Protein AF-A0A945W1H7-F1 (afdb_monomer)

Radius of gyration: 11.63 Å; Cα contacts (8 Å, |Δi|>4): 80; chains: 1; bounding box: 26×20×31 Å

Sequence (60 aa):
MGILNVTPDSFYDGGKYFGIDDALNRARKMIDDGADIIDIGGESTRPNSNCVSVEEEIKR

pLDDT: mean 87.06, std 11.2, range [58.47, 97.81]

Nearest PDB structures (foldseek):
  3tzf-assembly1_A  TM=9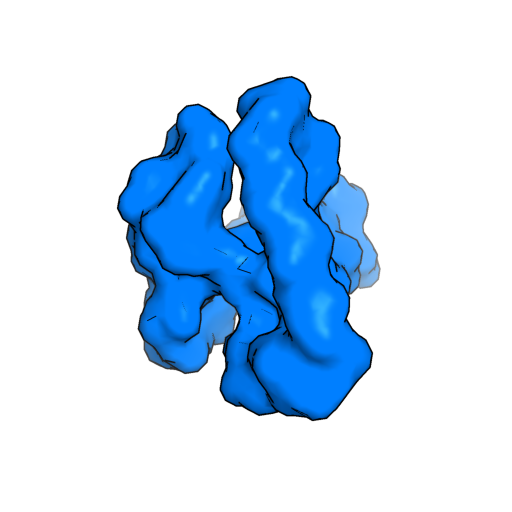.494E-01  e=8.538E-05  Yersinia pestis
  8scd-assembly1_A-2  TM=9.235E-01  e=1.392E-04  uncultured bacterium
  6pz2-assembly1_A-2  TM=8.337E-01  e=6.021E-05  Clostridioides difficile
  5vis-assembly1_A  TM=8.000E-01  e=5.236E-05  soil metagenome
  6omz-assembly1_A  TM=8.088E-01  e=4.897E-04  Mycolicibacterium smegmatis MKD8

Secondary structure (DSSP, 8-state):
-EEEE--TT-TTTTTTT-SHHHHHHHHHHHHHTT-S-EEEESS--STTPPP--HHHHHH-

Mean predicted aligned error: 4.47 Å

Foldseek 3Di:
DAEQELECPDPPCNNQCVDPVSSVVVVVVCVVVPDPDYHYWDADPDPPGDDDDPVNRVVD

Solvent-accessible surface area (backbone atoms only — not comparable to full-atom values): 3610 Å² total; per-residue (Å²): 104,37,82,48,61,32,18,74,74,33,90,89,65,66,22,67,30,44,48,70,70,42,36,52,53,49,52,52,50,38,46,76,74,66,33,87,42,76,49,74,39,40,68,63,88,55,92,90,52,74,86,73,54,72,71,58,35,74,72,85

Structure (mmCIF, N/CA/C/O backbone):
data_AF-A0A945W1H7-F1
#
_entry.id   AF-A0A945W1H7-F1
#
loop_
_atom_site.group_PDB
_atom_site.id
_atom_site.type_symbol
_atom_site.label_atom_id
_atom_site.label_alt_id
_atom_site.label_comp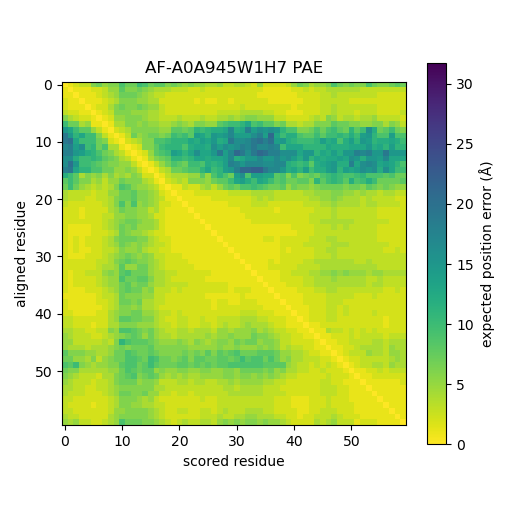_id
_atom_site.label_asym_id
_atom_site.label_entity_id
_atom_site.label_seq_id
_atom_site.pdbx_PDB_ins_code
_atom_site.Cartn_x
_atom_site.Cartn_y
_atom_site.Cartn_z
_atom_site.occupancy
_atom_site.B_iso_or_equiv
_atom_site.auth_seq_id
_atom_site.auth_comp_id
_atom_site.auth_asym_id
_atom_site.auth_atom_id
_atom_site.pdbx_PDB_model_num
ATOM 1 N N . MET A 1 1 ? -11.675 -3.988 3.622 1.00 86.88 1 MET A N 1
ATOM 2 C CA . MET A 1 1 ? -10.433 -4.211 2.848 1.00 86.88 1 MET A CA 1
ATOM 3 C C . MET A 1 1 ? -9.830 -2.863 2.476 1.00 86.88 1 MET A C 1
ATOM 5 O O . MET A 1 1 ? -10.518 -2.077 1.836 1.00 86.88 1 MET A O 1
ATOM 9 N N . GLY A 1 2 ? -8.607 -2.572 2.919 1.00 93.06 2 GLY A N 1
ATOM 10 C CA . GLY A 1 2 ? -7.842 -1.372 2.560 1.00 93.06 2 GLY A CA 1
ATOM 11 C C . GLY A 1 2 ? -6.723 -1.704 1.572 1.00 93.06 2 GLY A C 1
ATOM 12 O O . GLY A 1 2 ? -6.205 -2.812 1.604 1.00 93.06 2 GLY A O 1
ATOM 13 N N . ILE A 1 3 ? -6.364 -0.759 0.701 1.00 92.62 3 ILE A N 1
ATOM 14 C CA . ILE A 1 3 ? -5.266 -0.905 -0.271 1.00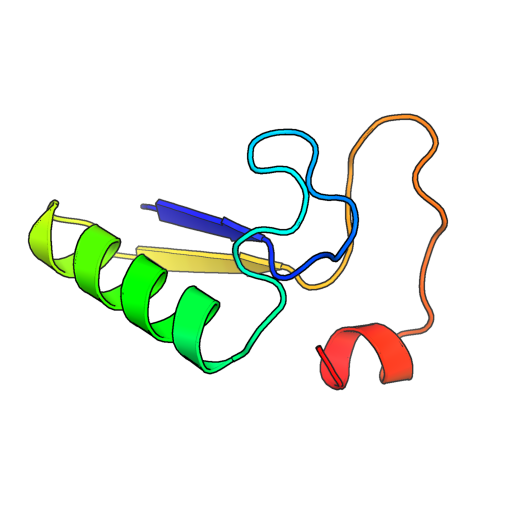 92.62 3 ILE A CA 1
ATOM 15 C C . ILE A 1 3 ? -4.143 0.054 0.126 1.00 92.62 3 ILE A C 1
ATOM 17 O O . ILE A 1 3 ? -4.390 1.256 0.272 1.00 92.62 3 ILE A O 1
ATOM 21 N N . LEU A 1 4 ? -2.930 -0.470 0.296 1.00 91.94 4 LEU A N 1
ATOM 22 C CA . LEU A 1 4 ? -1.728 0.265 0.676 1.00 91.94 4 LEU A CA 1
ATOM 23 C C . LEU A 1 4 ? -0.627 0.055 -0.372 1.00 91.94 4 LEU A C 1
ATOM 25 O O . LEU A 1 4 ? 0.039 -0.973 -0.396 1.00 91.94 4 LEU A O 1
ATOM 29 N N . ASN A 1 5 ? -0.407 1.057 -1.219 1.00 90.44 5 ASN A N 1
ATOM 30 C CA . ASN A 1 5 ? 0.647 1.006 -2.231 1.00 90.44 5 ASN A CA 1
ATOM 31 C C . ASN A 1 5 ? 1.949 1.588 -1.669 1.00 90.44 5 ASN A C 1
ATOM 33 O O . ASN A 1 5 ? 2.005 2.773 -1.336 1.00 90.44 5 ASN A O 1
ATOM 37 N N . VAL A 1 6 ? 3.000 0.773 -1.610 1.00 89.94 6 VAL A N 1
ATOM 38 C CA . VAL A 1 6 ? 4.356 1.162 -1.187 1.00 89.94 6 VAL A CA 1
ATOM 39 C C . VAL A 1 6 ? 5.196 1.423 -2.438 1.00 89.94 6 VAL A C 1
ATOM 41 O O . VAL A 1 6 ? 6.184 0.764 -2.744 1.00 89.94 6 VAL A O 1
ATOM 44 N N . THR A 1 7 ? 4.746 2.399 -3.224 1.00 85.38 7 THR A N 1
ATOM 45 C CA . THR A 1 7 ? 5.362 2.783 -4.501 1.00 85.38 7 THR A CA 1
ATOM 46 C C . THR A 1 7 ? 5.776 4.252 -4.444 1.00 85.38 7 THR A C 1
ATOM 48 O O . THR A 1 7 ? 4.965 5.071 -4.001 1.00 85.38 7 THR A O 1
ATOM 51 N N . PRO A 1 8 ? 6.964 4.638 -4.939 1.00 74.44 8 PRO A N 1
ATOM 52 C CA . PRO A 1 8 ? 7.420 6.031 -4.905 1.00 74.44 8 PRO A CA 1
ATOM 53 C C . PRO A 1 8 ? 6.603 6.951 -5.827 1.00 74.44 8 PRO A C 1
ATOM 55 O O . PRO A 1 8 ? 6.681 8.170 -5.726 1.00 74.44 8 PRO A O 1
ATOM 58 N N . ASP A 1 9 ? 5.817 6.375 -6.733 1.00 67.81 9 ASP A N 1
ATOM 59 C CA . ASP A 1 9 ? 5.062 7.057 -7.775 1.00 67.81 9 ASP A CA 1
ATOM 60 C C . ASP A 1 9 ? 3.550 6.777 -7.693 1.00 67.81 9 ASP A C 1
ATOM 62 O O . ASP A 1 9 ? 2.846 6.818 -8.707 1.00 67.81 9 ASP A O 1
ATOM 66 N N . SER A 1 10 ? 3.049 6.486 -6.485 1.00 60.81 10 SER A N 1
ATOM 67 C CA . SER A 1 10 ? 1.625 6.225 -6.235 1.00 60.81 10 SER A CA 1
ATOM 68 C C . SER A 1 10 ? 0.764 7.364 -6.786 1.00 60.81 10 SER A C 1
ATOM 70 O O . SER A 1 10 ? 0.930 8.533 -6.435 1.00 60.81 10 SER A O 1
ATOM 72 N N . PHE A 1 11 ? -0.186 7.014 -7.655 1.00 58.47 11 PHE A N 1
ATOM 73 C CA . PHE A 1 11 ? -1.050 7.974 -8.345 1.00 58.47 11 PHE A CA 1
ATOM 74 C C . PHE A 1 11 ? -2.010 8.708 -7.393 1.00 58.47 11 PHE A C 1
ATOM 76 O O . PHE A 1 11 ? -2.406 9.837 -7.671 1.00 58.47 11 PHE A O 1
ATOM 83 N N . TYR A 1 12 ? -2.389 8.075 -6.278 1.00 59.94 12 TYR A N 1
ATOM 84 C CA . TYR A 1 12 ? -3.389 8.608 -5.347 1.00 59.94 12 TYR A CA 1
ATOM 85 C C . TYR A 1 12 ? -2.778 9.452 -4.218 1.00 59.94 12 TYR A C 1
ATOM 87 O O . TYR A 1 12 ? -3.406 10.401 -3.756 1.00 59.94 12 TYR A O 1
ATOM 95 N N . ASP A 1 13 ? -1.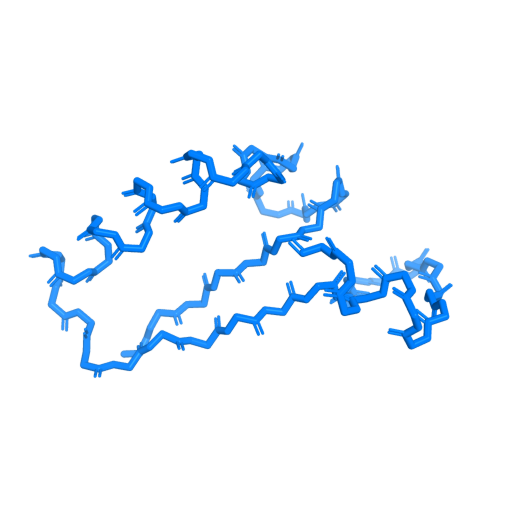560 9.126 -3.773 1.00 62.56 13 ASP A N 1
ATOM 96 C CA . ASP A 1 13 ? -0.928 9.766 -2.608 1.00 62.56 13 ASP A C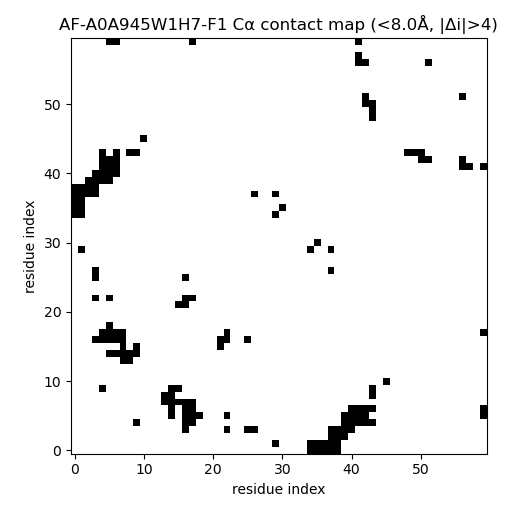A 1
ATOM 97 C C . ASP A 1 13 ? 0.440 10.414 -2.895 1.00 62.56 13 ASP A C 1
ATOM 99 O O . ASP A 1 13 ? 0.989 11.072 -2.012 1.00 62.56 13 ASP A O 1
ATOM 103 N N . GLY A 1 14 ? 0.980 10.276 -4.111 1.00 61.62 14 GLY A N 1
ATOM 104 C CA . GLY A 1 14 ? 2.258 10.871 -4.510 1.00 61.62 14 GLY A CA 1
ATOM 105 C C . GLY A 1 14 ? 3.495 10.199 -3.906 1.00 61.62 14 GLY A C 1
ATOM 106 O O . GLY A 1 14 ? 4.534 10.846 -3.807 1.00 61.62 14 GLY A O 1
ATOM 107 N N . GLY A 1 15 ? 3.390 8.943 -3.465 1.00 62.78 15 GLY A N 1
ATOM 108 C CA . GLY A 1 15 ? 4.478 8.211 -2.810 1.00 62.78 15 GLY A CA 1
ATOM 109 C C . GLY A 1 15 ? 4.587 8.498 -1.313 1.00 62.78 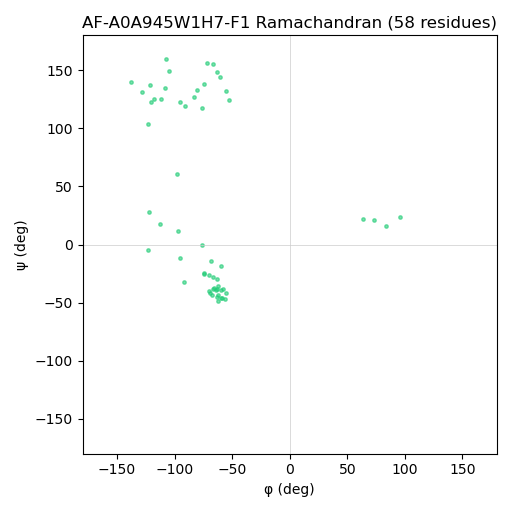15 GLY A C 1
ATOM 110 O O . GLY A 1 15 ? 5.601 8.187 -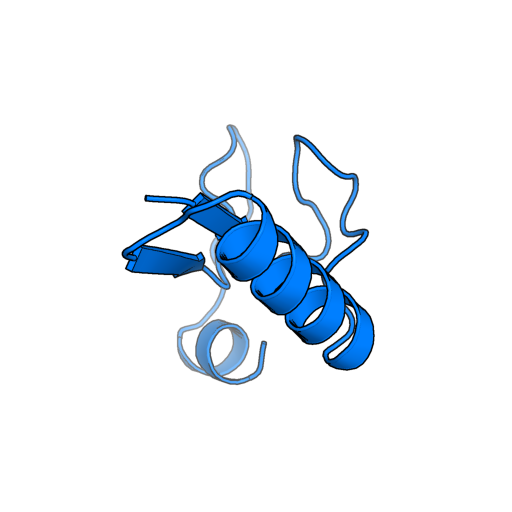0.691 1.00 62.78 15 GLY A O 1
ATOM 111 N N . LYS A 1 16 ? 3.539 9.073 -0.711 1.00 63.38 16 LYS A N 1
ATOM 112 C CA . LYS A 1 16 ? 3.502 9.481 0.703 1.00 63.38 16 LYS A CA 1
ATOM 113 C C . LYS A 1 16 ? 3.717 8.324 1.682 1.00 63.38 16 LYS A C 1
ATOM 115 O O . LYS A 1 16 ? 4.038 8.568 2.837 1.00 63.38 16 LYS A O 1
ATOM 120 N N . TYR A 1 17 ? 3.534 7.087 1.229 1.00 71.56 17 TYR A N 1
ATOM 121 C CA . TYR A 1 17 ? 3.702 5.876 2.030 1.00 71.56 17 TYR A CA 1
ATOM 122 C C . TYR A 1 17 ? 4.880 5.011 1.577 1.00 71.56 17 TYR A C 1
ATOM 124 O O . TYR A 1 17 ? 4.940 3.842 1.931 1.00 71.56 17 TYR A O 1
ATOM 132 N N . PHE A 1 18 ? 5.816 5.559 0.795 1.00 74.62 18 PHE A N 1
ATOM 133 C CA . PHE A 1 18 ? 7.011 4.819 0.382 1.00 74.62 18 PHE A CA 1
ATOM 134 C C . PHE A 1 18 ? 7.984 4.567 1.549 1.00 74.62 18 PHE A C 1
ATOM 136 O O . PHE A 1 18 ? 8.736 3.598 1.536 1.00 74.62 18 PHE A O 1
ATOM 143 N N . GLY A 1 19 ? 7.977 5.422 2.576 1.00 83.88 19 GLY A N 1
ATOM 144 C CA . GLY A 1 19 ? 8.736 5.184 3.802 1.00 83.88 19 GLY A CA 1
ATOM 145 C C . GLY A 1 19 ? 8.077 4.113 4.673 1.00 83.88 19 GLY A C 1
ATOM 146 O O . GLY A 1 19 ? 6.863 4.140 4.871 1.00 83.88 19 GLY A O 1
ATOM 147 N N . ILE A 1 20 ? 8.878 3.214 5.256 1.00 87.31 20 ILE A N 1
ATOM 148 C CA . ILE A 1 20 ? 8.371 2.128 6.112 1.00 87.31 20 ILE A CA 1
ATOM 149 C C . ILE A 1 20 ? 7.510 2.644 7.276 1.00 87.31 20 ILE A C 1
ATOM 151 O O . ILE A 1 20 ? 6.443 2.098 7.549 1.00 87.31 20 ILE A O 1
ATOM 155 N N . ASP A 1 21 ? 7.919 3.739 7.920 1.00 89.38 21 ASP A N 1
ATOM 156 C CA . ASP A 1 21 ? 7.165 4.337 9.026 1.00 89.38 21 ASP A CA 1
ATOM 157 C C . ASP A 1 21 ? 5.820 4.911 8.561 1.00 89.38 21 ASP A C 1
ATOM 159 O O . ASP A 1 21 ? 4.800 4.756 9.240 1.00 89.38 21 ASP A O 1
ATOM 163 N N . ASP A 1 22 ? 5.787 5.524 7.377 1.00 88.50 22 ASP A N 1
ATOM 164 C CA . ASP A 1 22 ? 4.570 6.080 6.790 1.00 88.50 22 ASP A CA 1
ATOM 165 C C . ASP A 1 22 ? 3.594 4.973 6.369 1.00 88.50 22 ASP A C 1
ATOM 167 O O . ASP A 1 22 ? 2.394 5.070 6.653 1.00 88.50 22 ASP A O 1
ATOM 171 N N . ALA A 1 23 ? 4.100 3.893 5.764 1.00 91.44 23 ALA A N 1
ATOM 172 C CA . ALA A 1 23 ? 3.320 2.704 5.428 1.00 91.44 23 ALA A CA 1
ATOM 173 C C . ALA A 1 23 ? 2.695 2.075 6.683 1.00 91.44 23 ALA A C 1
ATOM 175 O O . ALA A 1 23 ? 1.490 1.811 6.719 1.00 91.44 23 ALA A O 1
ATOM 176 N N . LEU A 1 24 ? 3.478 1.915 7.756 1.00 93.88 24 LEU A N 1
ATOM 177 C CA . LEU A 1 24 ? 2.995 1.388 9.035 1.00 93.88 24 LEU A CA 1
ATOM 178 C C . LEU A 1 24 ? 1.927 2.288 9.665 1.00 93.88 24 LEU A C 1
ATOM 180 O O . LEU A 1 24 ? 0.903 1.795 10.143 1.00 93.88 24 LEU A O 1
ATOM 184 N N . ASN A 1 25 ? 2.127 3.606 9.657 1.00 94.19 25 ASN A N 1
ATOM 185 C CA . ASN A 1 25 ? 1.140 4.553 10.177 1.00 94.19 25 ASN A CA 1
ATOM 186 C C . ASN A 1 25 ? -0.163 4.514 9.373 1.00 94.19 25 ASN A C 1
ATOM 188 O O . ASN A 1 25 ? -1.254 4.576 9.947 1.00 94.19 25 ASN A O 1
ATOM 192 N N . ARG A 1 26 ? -0.072 4.356 8.050 1.00 93.56 26 ARG A N 1
ATOM 193 C CA . ARG A 1 26 ? -1.245 4.209 7.188 1.00 93.56 26 ARG A CA 1
ATOM 194 C C . ARG A 1 26 ? -1.983 2.900 7.440 1.00 93.56 26 ARG A C 1
ATOM 196 O O . ARG A 1 26 ? -3.207 2.938 7.546 1.00 93.56 26 ARG A O 1
ATOM 203 N N . ALA A 1 27 ? -1.264 1.788 7.583 1.00 95.31 27 ALA A N 1
ATOM 204 C CA . ALA A 1 27 ? -1.851 0.494 7.909 1.00 95.31 27 ALA A CA 1
ATOM 205 C C . ALA A 1 27 ? -2.594 0.539 9.253 1.00 95.31 27 ALA A C 1
ATOM 207 O O . ALA A 1 27 ? -3.750 0.133 9.321 1.00 95.31 27 ALA A O 1
ATOM 208 N N . ARG A 1 28 ? -1.988 1.128 10.296 1.00 96.44 28 ARG A N 1
ATOM 209 C CA . ARG A 1 28 ? -2.656 1.343 11.595 1.00 96.44 28 ARG A CA 1
ATOM 210 C C . ARG A 1 28 ? -3.943 2.141 11.444 1.00 96.44 28 ARG A C 1
ATOM 212 O O . ARG A 1 28 ? -4.983 1.709 11.923 1.00 96.44 28 ARG A O 1
ATOM 219 N N . LYS A 1 29 ? -3.899 3.244 10.693 1.00 96.31 29 LYS A N 1
ATOM 220 C CA . LYS A 1 29 ? -5.102 4.031 10.422 1.00 96.31 29 LYS A CA 1
ATOM 221 C C . LYS A 1 29 ? -6.181 3.219 9.694 1.00 96.31 29 LYS A C 1
ATOM 223 O O . LYS A 1 29 ? -7.351 3.381 10.003 1.00 96.31 29 LYS A O 1
ATOM 228 N N . MET A 1 30 ? -5.816 2.363 8.738 1.00 96.44 30 MET A N 1
ATOM 229 C CA . MET A 1 30 ? -6.788 1.497 8.057 1.00 96.44 30 MET A CA 1
ATOM 230 C C . MET A 1 30 ? -7.438 0.501 9.020 1.00 96.44 30 MET A C 1
ATOM 232 O O . MET A 1 30 ? -8.637 0.268 8.907 1.00 96.44 30 MET A O 1
ATOM 236 N N . ILE A 1 31 ? -6.672 -0.054 9.965 1.00 97.06 31 ILE A N 1
ATOM 237 C CA . ILE A 1 31 ? -7.203 -0.924 11.024 1.00 97.06 31 ILE A CA 1
ATOM 238 C C . ILE A 1 31 ? -8.190 -0.140 11.897 1.00 97.06 31 ILE A C 1
ATOM 240 O O . ILE A 1 31 ? -9.310 -0.601 12.098 1.00 97.06 31 ILE A O 1
ATOM 244 N N . ASP A 1 32 ? -7.814 1.061 12.348 1.00 97.69 32 ASP A N 1
ATOM 245 C CA . ASP A 1 32 ? -8.676 1.926 13.168 1.00 97.69 32 ASP A CA 1
ATOM 246 C C . ASP A 1 32 ? -9.958 2.346 12.426 1.00 97.69 32 ASP A C 1
ATOM 248 O O . ASP A 1 32 ? -11.030 2.435 13.021 1.00 97.69 32 ASP A O 1
ATOM 252 N N . ASP A 1 33 ? -9.857 2.562 11.111 1.00 97.00 33 ASP A N 1
ATOM 253 C CA . ASP A 1 33 ? -10.983 2.872 10.227 1.00 97.00 33 ASP A CA 1
ATOM 254 C C . ASP A 1 33 ? -11.838 1.611 9.901 1.00 97.00 33 ASP A C 1
ATOM 256 O O . ASP A 1 33 ? -12.844 1.715 9.197 1.00 97.00 33 ASP A O 1
ATOM 260 N N . GLY A 1 34 ? -11.474 0.426 10.418 1.00 97.81 34 GLY A N 1
ATOM 261 C CA . GLY A 1 34 ? -12.266 -0.809 10.350 1.00 97.81 34 GLY A CA 1
ATOM 262 C C . GLY A 1 34 ? -11.912 -1.765 9.206 1.00 97.81 34 GLY A C 1
ATOM 263 O O . GLY A 1 34 ? -12.760 -2.540 8.771 1.00 97.81 34 GLY A O 1
ATOM 264 N N . ALA A 1 35 ? -10.694 -1.712 8.663 1.00 97.25 35 ALA A N 1
ATOM 265 C CA . ALA A 1 35 ? -10.273 -2.645 7.621 1.00 97.25 35 ALA A CA 1
ATOM 266 C C . ALA A 1 35 ? -9.946 -4.039 8.187 1.00 97.25 35 ALA A C 1
ATOM 268 O O . ALA A 1 35 ? -8.967 -4.205 8.907 1.00 97.25 35 ALA A O 1
ATOM 269 N N . ASP A 1 36 ? -10.694 -5.062 7.763 1.00 97.50 36 ASP A N 1
ATOM 270 C CA . ASP A 1 36 ? -10.418 -6.465 8.132 1.00 97.50 36 ASP A CA 1
ATOM 271 C C . ASP A 1 36 ? -9.208 -7.074 7.403 1.00 97.50 36 ASP A C 1
ATOM 273 O O . ASP A 1 36 ? -8.595 -8.033 7.864 1.00 97.50 36 ASP A O 1
ATOM 277 N N . ILE A 1 37 ? -8.894 -6.541 6.220 1.00 97.69 37 ILE A N 1
ATOM 278 C CA . ILE A 1 37 ? -7.811 -6.989 5.336 1.00 97.69 37 ILE A CA 1
ATOM 279 C C . ILE A 1 37 ? -7.124 -5.749 4.784 1.00 97.69 37 ILE A C 1
ATOM 281 O O . ILE A 1 37 ? -7.806 -4.786 4.416 1.00 97.69 37 ILE A O 1
ATOM 285 N N . ILE A 1 38 ? -5.799 -5.795 4.688 1.00 95.94 38 ILE A N 1
ATOM 286 C CA . ILE A 1 38 ? -4.989 -4.792 4.000 1.00 95.94 38 ILE A CA 1
ATOM 287 C C . ILE A 1 38 ? -4.226 -5.495 2.880 1.00 95.94 38 ILE A C 1
ATOM 289 O O . ILE A 1 38 ? -3.503 -6.453 3.137 1.00 95.94 38 ILE A O 1
ATOM 293 N N . ASP A 1 39 ? -4.420 -5.018 1.657 1.00 95.69 39 ASP A N 1
ATOM 294 C CA . ASP A 1 39 ? -3.705 -5.450 0.459 1.00 95.69 39 ASP A CA 1
ATOM 295 C C . ASP A 1 39 ? -2.532 -4.494 0.204 1.00 95.69 39 ASP A C 1
ATOM 297 O O . ASP A 1 39 ? -2.737 -3.277 0.141 1.00 95.69 39 ASP A O 1
ATOM 301 N N . ILE A 1 40 ? -1.311 -5.029 0.138 1.00 93.31 40 ILE A N 1
ATOM 302 C CA . ILE A 1 40 ? -0.066 -4.253 0.071 1.00 93.31 40 ILE A CA 1
ATOM 303 C C . ILE A 1 40 ? 0.643 -4.561 -1.247 1.00 93.31 40 ILE A C 1
ATOM 305 O O . ILE A 1 40 ? 0.931 -5.723 -1.522 1.00 93.31 40 ILE A O 1
ATOM 309 N N . GLY A 1 41 ? 0.959 -3.524 -2.028 1.00 92.12 41 GLY A N 1
ATOM 310 C CA . GLY A 1 41 ? 1.639 -3.659 -3.323 1.00 92.12 41 GLY A CA 1
ATOM 311 C C . GLY A 1 41 ? 2.875 -2.767 -3.447 1.00 92.12 41 GLY A C 1
ATOM 312 O O . GLY A 1 41 ? 2.800 -1.570 -3.158 1.00 92.12 41 GLY A O 1
ATOM 313 N N . GLY A 1 42 ? 3.999 -3.341 -3.889 1.00 91.12 42 GLY A N 1
ATOM 314 C CA . GLY A 1 42 ? 5.269 -2.636 -4.136 1.00 91.12 42 GLY A CA 1
ATOM 315 C C . GLY A 1 42 ? 5.470 -2.204 -5.597 1.00 91.12 42 GLY A C 1
ATOM 316 O O . GLY A 1 42 ? 6.357 -1.393 -5.897 1.00 91.12 42 GLY A O 1
ATOM 317 N N . GLU A 1 43 ? 4.632 -2.703 -6.510 1.00 91.25 43 GLU A N 1
ATOM 318 C CA . GLU A 1 43 ? 4.600 -2.329 -7.924 1.00 91.25 43 GLU A CA 1
ATOM 319 C C . GLU A 1 43 ? 3.358 -1.493 -8.277 1.00 91.25 43 GLU A C 1
ATOM 321 O O . GLU A 1 43 ? 2.222 -1.789 -7.904 1.00 91.25 43 GLU A O 1
ATOM 326 N N . SER A 1 44 ? 3.578 -0.413 -9.028 1.00 88.25 44 SER A N 1
ATOM 327 C CA . SER A 1 44 ? 2.513 0.487 -9.463 1.00 88.25 44 SER A CA 1
ATOM 328 C C . SER A 1 44 ? 1.836 -0.055 -10.717 1.00 88.25 44 SER A C 1
ATOM 330 O O . SER A 1 44 ? 2.487 -0.276 -11.735 1.00 88.25 44 SER A O 1
ATOM 332 N N . THR A 1 45 ? 0.511 -0.188 -10.685 1.00 88.00 45 THR A N 1
ATOM 333 C CA . THR A 1 45 ? -0.310 -0.627 -11.831 1.00 88.00 45 THR A CA 1
ATOM 334 C C . THR A 1 45 ? -0.934 0.536 -12.612 1.00 88.00 45 THR A C 1
ATOM 336 O O . THR A 1 45 ? -1.821 0.340 -13.447 1.00 88.00 45 THR A O 1
ATOM 339 N N . ARG A 1 46 ? -0.500 1.778 -12.351 1.00 85.12 46 ARG A N 1
ATOM 340 C CA . ARG A 1 46 ? -1.007 2.963 -13.063 1.00 85.12 46 ARG A CA 1
ATOM 341 C C . ARG A 1 46 ? -0.609 2.944 -14.550 1.00 85.12 46 ARG A C 1
ATOM 343 O O . ARG A 1 46 ? 0.428 2.385 -14.900 1.00 85.12 46 ARG A O 1
ATOM 350 N N . PRO A 1 47 ? -1.363 3.618 -15.438 1.00 87.00 47 PRO A N 1
ATOM 351 C CA . PRO A 1 47 ? -0.985 3.724 -16.844 1.00 87.00 47 PRO A CA 1
ATOM 352 C C . PRO A 1 47 ? 0.426 4.301 -17.021 1.00 87.00 47 PRO A C 1
ATOM 354 O O . PRO A 1 47 ? 0.745 5.350 -16.458 1.00 87.00 47 PRO A O 1
ATOM 357 N N . ASN A 1 48 ? 1.239 3.641 -17.851 1.00 85.19 48 ASN A N 1
ATOM 358 C CA . ASN A 1 48 ? 2.639 3.986 -18.128 1.00 85.19 48 ASN A CA 1
ATOM 359 C C . ASN A 1 48 ? 3.596 3.880 -16.924 1.00 85.19 48 ASN A C 1
ATOM 361 O O . ASN A 1 48 ? 4.643 4.531 -16.932 1.00 85.19 48 ASN A O 1
ATOM 365 N N . SER A 1 49 ? 3.267 3.101 -15.886 1.00 85.12 49 SER A N 1
ATOM 366 C CA . SER A 1 49 ? 4.271 2.732 -14.886 1.00 85.12 49 SER A CA 1
ATOM 367 C C . SER A 1 49 ? 5.383 1.896 -15.518 1.00 85.12 49 SER A C 1
ATOM 369 O O . SER A 1 49 ? 5.171 1.149 -16.475 1.00 85.12 49 SER A O 1
ATOM 371 N N . ASN A 1 50 ? 6.591 2.039 -14.978 1.00 87.19 50 ASN A N 1
ATOM 372 C CA . ASN A 1 50 ? 7.679 1.136 -15.314 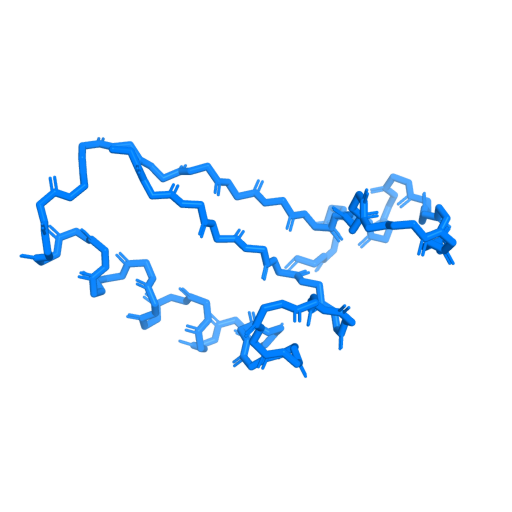1.00 87.19 50 ASN A CA 1
ATOM 373 C C . ASN A 1 50 ? 7.512 -0.132 -14.483 1.00 87.19 50 ASN A C 1
ATOM 375 O O . ASN A 1 50 ? 7.343 -0.033 -13.266 1.00 87.19 50 ASN A O 1
ATOM 379 N N . CYS A 1 51 ? 7.625 -1.292 -15.126 1.00 89.50 51 CYS A N 1
ATOM 380 C CA . CYS A 1 51 ? 7.775 -2.540 -14.394 1.00 89.50 51 CYS A CA 1
ATOM 381 C C . CYS A 1 51 ? 9.052 -2.497 -13.556 1.00 89.50 51 CYS A C 1
ATOM 383 O O . CYS A 1 51 ? 10.074 -1.940 -13.981 1.00 89.50 51 CYS A O 1
ATOM 385 N N . VAL A 1 52 ? 8.996 -3.106 -12.380 1.00 91.00 52 VAL A N 1
ATOM 386 C CA . VAL A 1 52 ? 10.165 -3.276 -11.514 1.00 91.00 52 VAL A CA 1
ATOM 387 C C . VAL A 1 52 ? 10.615 -4.730 -11.525 1.00 91.00 52 VAL A C 1
ATOM 389 O O . VAL A 1 52 ? 9.872 -5.622 -11.926 1.00 91.00 52 VAL A O 1
ATOM 392 N N . SER A 1 53 ? 11.866 -4.987 -11.142 1.00 95.44 53 SER A N 1
ATOM 393 C CA . SER A 1 53 ? 12.288 -6.371 -10.933 1.00 95.44 53 SER A CA 1
ATOM 394 C C . SER A 1 53 ? 11.643 -6.919 -9.658 1.00 95.44 53 SER A C 1
ATOM 39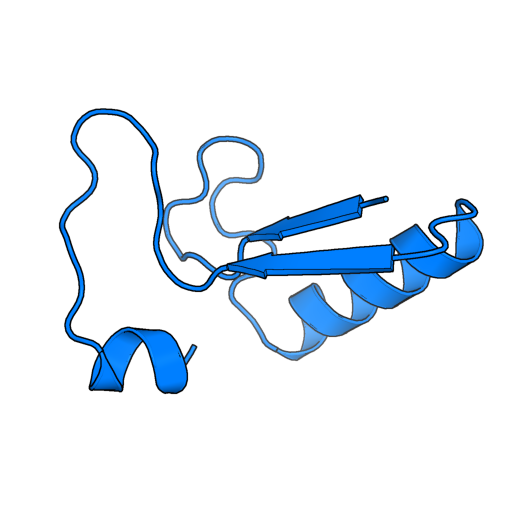6 O O . SER A 1 53 ? 11.317 -6.158 -8.746 1.00 95.44 53 SER A O 1
ATOM 398 N N . VAL A 1 54 ? 11.506 -8.242 -9.572 1.00 94.69 54 VAL A N 1
ATOM 399 C CA . VAL A 1 54 ? 10.947 -8.913 -8.387 1.00 94.69 54 VAL A CA 1
ATOM 400 C C . VAL A 1 54 ? 11.762 -8.581 -7.134 1.00 94.69 54 VAL A C 1
ATOM 402 O O . VAL A 1 54 ? 11.208 -8.367 -6.062 1.00 94.69 54 VAL A O 1
ATOM 405 N N . GLU A 1 55 ? 13.086 -8.491 -7.258 1.00 95.88 55 GLU A N 1
ATOM 406 C CA . GLU A 1 55 ? 13.975 -8.144 -6.147 1.00 95.88 55 GLU A CA 1
ATOM 407 C C . GLU A 1 55 ? 13.753 -6.712 -5.655 1.00 95.88 55 GLU A C 1
ATOM 409 O O . GLU A 1 55 ? 13.832 -6.455 -4.455 1.00 95.88 55 GLU A O 1
ATOM 414 N N . GLU A 1 56 ? 13.487 -5.781 -6.572 1.00 91.81 56 GLU A N 1
ATOM 415 C CA . GLU A 1 56 ? 13.162 -4.400 -6.227 1.00 91.81 56 GLU A CA 1
ATOM 416 C C . GLU A 1 56 ? 11.778 -4.306 -5.580 1.00 91.81 56 GLU A C 1
ATOM 418 O O . GLU A 1 56 ? 11.636 -3.576 -4.606 1.00 91.81 56 GLU A O 1
ATOM 423 N N . GLU A 1 57 ? 10.781 -5.059 -6.053 1.00 93.12 57 GLU A N 1
ATOM 424 C CA . GLU A 1 57 ? 9.457 -5.092 -5.421 1.00 93.12 57 GLU A CA 1
ATOM 425 C C . GLU A 1 57 ? 9.515 -5.654 -3.994 1.00 93.12 57 GLU A C 1
ATOM 427 O O . GLU A 1 57 ? 8.967 -5.042 -3.087 1.00 93.12 57 GLU A O 1
ATOM 432 N N . ILE A 1 58 ? 10.239 -6.758 -3.766 1.00 91.88 58 ILE A N 1
ATOM 433 C CA . ILE A 1 58 ? 10.407 -7.370 -2.432 1.00 91.88 58 ILE A CA 1
ATOM 434 C C . ILE A 1 58 ? 11.138 -6.440 -1.453 1.00 91.88 58 ILE A C 1
ATOM 436 O O . ILE A 1 58 ? 10.957 -6.540 -0.240 1.00 91.88 58 ILE A O 1
ATOM 440 N N . LYS A 1 59 ? 12.025 -5.579 -1.961 1.00 90.38 59 LYS A N 1
ATOM 441 C CA . LYS A 1 59 ? 12.796 -4.638 -1.142 1.00 90.38 59 LYS A CA 1
ATOM 442 C C . LYS A 1 59 ? 11.948 -3.463 -0.638 1.00 90.38 59 LYS A C 1
ATOM 444 O O . LYS A 1 59 ? 12.346 -2.837 0.348 1.00 90.38 59 LYS A O 1
ATOM 449 N N . ARG A 1 60 ? 10.866 -3.132 -1.342 1.00 87.81 60 ARG A N 1
ATOM 450 C CA . ARG A 1 60 ? 9.930 -2.063 -0.971 1.00 87.81 60 ARG A CA 1
ATOM 451 C C . ARG A 1 60 ? 9.027 -2.513 0.167 1.00 87.81 60 ARG A C 1
ATOM 453 O O . ARG A 1 60 ? 8.803 -1.670 1.061 1.00 87.81 60 ARG A O 1
#